Protein AF-A0A2M7A5W2-F1 (afdb_monomer_lite)

Sequence (163 aa):
MSSNVPRWWLGYVPVGVLLLVSRGDPNIEHAPLAKAAALVVLYLGGLAYYLFCVYRMHSVLNVADAAYPVTPAQAVGYHFIPFFCAYWVFKWPNTIADFVNRRLEGKRMRKGWAGFFLLVVGGIFTHSPGGYWMGLVVWFTVGVYLARKVSIALATIPSPDTG

Radius of gyration: 17.97 Å; chains: 1; bounding box: 49×33×61 Å

Secondary structure (DSSP, 8-state):
--SSS--GGGGHHHHHHHHHHHHS-GGG-S-HHHHHHHHHHHHHHHHHHHHHHHHHHHHHHHHH-TT----HHHHHHGGGSTTHHHHHHHHHHHHHHHHHHHHTTS--S-TTHHHHIIIIIIHHHHHSTT-HHHHHHHHHHHHHHHHHHHHHHHH-PPP----

Foldseek 3Di:
DLPQQDDLVVLVVLLVVLLCLLPPDCVPVPDPPVSVVSNVVSLVVSVVVLLVNQLSRQVVVCVLDVPQDAHSCNSRVQCPDPPSVLVSLQPSVQSLQVLLCVLVVHNPDDGPPLSCLLCVQLVVQCPDVSSSSRSSVSSSVSSVVSSVSVSVSSVDDPDPPPD

pLDDT: mean 85.98, std 12.2, range [41.5, 96.88]

Structure (mmCIF, N/CA/C/O backbone):
data_AF-A0A2M7A5W2-F1
#
_entry.id   AF-A0A2M7A5W2-F1
#
loop_
_atom_site.group_PDB
_atom_site.id
_atom_site.type_symbol
_atom_site.label_atom_id
_atom_site.label_alt_id
_atom_site.label_comp_id
_atom_site.label_asym_id
_atom_site.label_entity_id
_atom_site.label_seq_id
_atom_site.pdbx_PDB_ins_code
_atom_site.Cartn_x
_atom_site.Cartn_y
_atom_site.Cartn_z
_atom_site.occupancy
_atom_site.B_iso_or_equiv
_atom_site.auth_seq_id
_atom_site.auth_comp_id
_atom_site.auth_asym_id
_atom_site.auth_atom_id
_atom_site.pdbx_PDB_model_num
ATOM 1 N N . MET A 1 1 ? -10.492 -18.798 10.528 1.00 44.53 1 MET A N 1
ATOM 2 C CA . MET A 1 1 ? -10.945 -17.595 9.782 1.00 44.53 1 MET A CA 1
ATOM 3 C C . MET A 1 1 ? -9.781 -16.776 9.181 1.00 44.53 1 MET A C 1
ATOM 5 O O . MET A 1 1 ? -9.894 -15.568 9.033 1.00 44.53 1 MET A O 1
ATOM 9 N N . SER A 1 2 ? -8.669 -17.399 8.766 1.00 46.44 2 SER A N 1
ATOM 10 C CA . SER A 1 2 ? -7.488 -16.712 8.196 1.00 46.44 2 SER A CA 1
ATOM 11 C C . SER A 1 2 ? -7.521 -16.539 6.665 1.00 46.44 2 SER A C 1
ATOM 13 O O . SER A 1 2 ? -6.577 -16.010 6.087 1.00 46.44 2 SER A O 1
ATOM 15 N N . SER A 1 3 ? -8.585 -16.982 5.987 1.00 56.06 3 SER A N 1
ATOM 16 C CA . SER A 1 3 ? -8.617 -17.144 4.524 1.00 56.06 3 SER A CA 1
ATOM 17 C C . SER A 1 3 ? -8.978 -15.892 3.717 1.00 56.06 3 SER A C 1
ATOM 19 O O . SER A 1 3 ? -8.896 -15.934 2.493 1.00 56.06 3 SER A O 1
ATOM 21 N N . ASN A 1 4 ? -9.394 -14.791 4.351 1.00 77.19 4 ASN A N 1
ATOM 22 C CA . ASN A 1 4 ? -10.044 -13.699 3.612 1.00 77.19 4 ASN A CA 1
ATOM 23 C C . ASN A 1 4 ? -9.114 -12.528 3.253 1.00 77.19 4 ASN A C 1
ATOM 25 O O . ASN A 1 4 ? -9.362 -11.845 2.259 1.00 77.19 4 ASN A O 1
ATOM 29 N N . VAL A 1 5 ? -8.033 -12.304 4.010 1.00 87.56 5 VAL A N 1
ATOM 30 C CA . VAL A 1 5 ? -7.093 -11.195 3.766 1.00 87.56 5 VAL A CA 1
ATOM 31 C C . VAL A 1 5 ? -6.200 -11.517 2.553 1.00 87.56 5 VAL A C 1
ATOM 33 O O . VAL A 1 5 ? -5.727 -12.649 2.429 1.00 87.56 5 VAL A O 1
ATOM 36 N N . PRO A 1 6 ? -5.952 -10.561 1.636 1.00 92.25 6 PRO A N 1
ATOM 37 C CA . PRO A 1 6 ? -5.165 -10.815 0.430 1.00 92.25 6 PRO A CA 1
ATOM 38 C C . PRO A 1 6 ? -3.721 -11.235 0.728 1.00 92.25 6 PRO A C 1
ATOM 40 O O . PRO A 1 6 ? -3.088 -10.778 1.681 1.00 92.25 6 PRO A O 1
ATOM 43 N N . ARG A 1 7 ? -3.175 -12.091 -0.140 1.00 93.81 7 ARG A N 1
ATOM 44 C CA . ARG A 1 7 ? -1.808 -12.621 -0.049 1.00 93.81 7 ARG A CA 1
ATOM 45 C C . ARG A 1 7 ? -0.791 -11.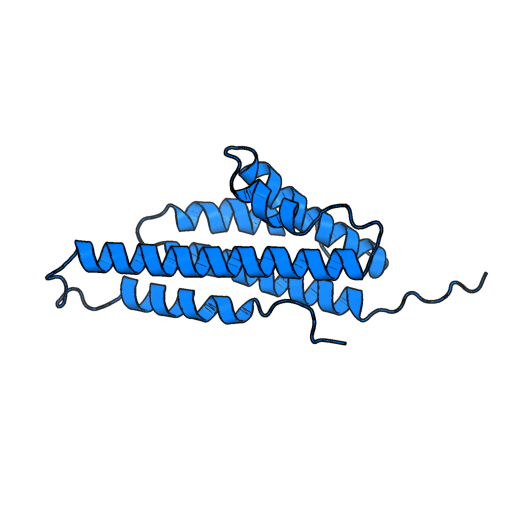627 -0.621 1.00 93.81 7 ARG A C 1
ATOM 47 O O . ARG A 1 7 ? -0.271 -11.823 -1.716 1.00 93.81 7 ARG A O 1
ATOM 54 N N . TRP A 1 8 ? -0.484 -10.570 0.129 1.00 94.19 8 TRP A N 1
ATOM 55 C CA . TRP A 1 8 ? 0.468 -9.526 -0.291 1.00 94.19 8 TRP A CA 1
ATOM 56 C C . TRP A 1 8 ? 1.859 -10.054 -0.646 1.00 94.19 8 TRP A C 1
ATOM 58 O O . TRP A 1 8 ? 2.509 -9.506 -1.529 1.00 94.19 8 TRP A O 1
ATOM 68 N N . TRP A 1 9 ? 2.297 -11.142 -0.007 1.00 92.81 9 TRP A N 1
ATOM 69 C CA . TRP A 1 9 ? 3.611 -11.737 -0.257 1.00 92.81 9 TRP A CA 1
ATOM 70 C C . TRP A 1 9 ? 3.779 -12.257 -1.695 1.00 92.81 9 TRP A C 1
ATOM 72 O O . TRP A 1 9 ? 4.896 -12.281 -2.199 1.00 92.81 9 TRP A O 1
ATOM 82 N N . LEU A 1 10 ? 2.691 -12.611 -2.394 1.00 93.75 10 LEU A N 1
ATOM 83 C CA . LEU A 1 10 ? 2.767 -12.993 -3.812 1.00 93.75 10 LEU A CA 1
ATOM 84 C C . LEU A 1 10 ? 3.247 -11.831 -4.694 1.00 93.75 10 LEU A C 1
ATOM 86 O O . LEU A 1 10 ? 3.802 -12.061 -5.763 1.00 93.75 10 LEU A O 1
ATOM 90 N N . GLY A 1 11 ? 3.110 -10.588 -4.225 1.00 91.56 11 GLY A N 1
ATOM 91 C CA . GLY A 1 11 ? 3.645 -9.409 -4.896 1.00 91.56 11 GLY A CA 1
ATOM 92 C C . GLY A 1 11 ? 5.173 -9.368 -4.954 1.00 91.56 11 GLY A C 1
ATOM 93 O O . GLY A 1 11 ? 5.731 -8.643 -5.772 1.00 91.56 11 GLY A O 1
ATOM 94 N N . TYR A 1 12 ? 5.871 -10.187 -4.161 1.00 93.75 12 TYR A N 1
ATOM 95 C CA . TYR A 1 12 ? 7.323 -10.325 -4.276 1.00 93.75 12 TYR A CA 1
ATOM 96 C C . TYR A 1 12 ? 7.757 -11.111 -5.524 1.00 93.75 12 TYR A C 1
ATOM 98 O O . TYR A 1 12 ? 8.910 -10.998 -5.931 1.00 93.75 12 TYR A O 1
ATOM 106 N N . VAL A 1 13 ? 6.854 -11.854 -6.178 1.00 93.88 13 VAL A N 1
ATOM 107 C CA . VAL A 1 13 ? 7.148 -12.547 -7.444 1.00 93.88 13 VAL A CA 1
ATOM 108 C C . VAL A 1 13 ? 7.470 -11.551 -8.567 1.00 93.88 13 VAL A C 1
ATOM 110 O O . VAL A 1 13 ? 8.588 -11.606 -9.081 1.00 93.88 13 VAL A O 1
ATOM 113 N N . PRO A 1 14 ? 6.585 -10.596 -8.934 1.00 90.81 14 PRO A N 1
ATOM 114 C CA . PRO A 1 14 ? 6.915 -9.607 -9.962 1.00 90.81 14 PRO A CA 1
ATOM 115 C C . PRO A 1 14 ? 8.104 -8.719 -9.568 1.00 90.81 14 PRO A C 1
ATOM 117 O O . PRO A 1 14 ? 8.877 -8.329 -10.436 1.00 90.81 14 PRO A O 1
ATOM 120 N N . VAL A 1 15 ? 8.311 -8.455 -8.271 1.00 92.06 15 VAL A N 1
ATOM 121 C CA . VAL A 1 15 ? 9.517 -7.776 -7.764 1.00 92.06 15 VAL A CA 1
ATOM 122 C C . VAL A 1 15 ? 10.788 -8.554 -8.103 1.00 92.06 15 VAL A C 1
ATOM 124 O O . VAL A 1 15 ? 11.740 -7.967 -8.611 1.00 92.06 15 VAL A O 1
ATOM 127 N N . GLY A 1 16 ? 10.819 -9.858 -7.815 1.00 91.75 16 GLY A N 1
ATOM 128 C CA . GLY A 1 16 ? 11.975 -10.708 -8.090 1.00 91.75 16 GLY A CA 1
ATOM 129 C C . GLY A 1 16 ? 12.288 -10.762 -9.583 1.00 91.75 16 GLY A C 1
ATOM 130 O O . GLY A 1 16 ? 13.436 -10.580 -9.976 1.00 91.75 16 GLY A O 1
ATOM 131 N N . VAL A 1 17 ? 11.259 -10.913 -10.422 1.00 91.12 17 VAL A N 1
ATOM 132 C CA . VAL A 1 17 ? 11.421 -10.900 -11.883 1.00 91.12 17 VAL A CA 1
ATOM 133 C C . VAL A 1 17 ? 11.937 -9.541 -12.369 1.00 91.12 17 VAL A C 1
ATOM 135 O O . VAL A 1 17 ? 12.888 -9.503 -13.143 1.00 91.12 17 VAL A O 1
ATOM 138 N N . LEU A 1 18 ? 11.391 -8.423 -11.875 1.00 89.38 18 LEU A N 1
ATOM 139 C CA . LEU A 1 18 ? 11.893 -7.079 -12.196 1.00 89.38 18 LEU A CA 1
ATOM 140 C C . LEU A 1 18 ? 13.358 -6.901 -11.807 1.00 89.38 18 LEU A C 1
ATOM 142 O O . LEU A 1 18 ? 14.128 -6.356 -12.592 1.00 89.38 18 LEU A O 1
ATOM 146 N N . LEU A 1 19 ? 13.749 -7.361 -10.617 1.00 90.31 19 LEU A N 1
ATOM 147 C CA . LEU A 1 19 ? 15.133 -7.290 -10.162 1.00 90.31 19 LEU A CA 1
ATOM 148 C C . LEU A 1 19 ? 16.056 -8.058 -11.113 1.00 90.31 19 LEU A C 1
ATOM 150 O O . LEU A 1 19 ? 17.064 -7.506 -11.553 1.00 90.31 19 LEU A O 1
ATOM 154 N N . LEU A 1 20 ? 15.691 -9.289 -11.476 1.00 89.50 20 LEU A N 1
ATOM 155 C CA . LEU A 1 20 ? 16.472 -10.116 -12.397 1.00 89.50 20 LEU A CA 1
ATOM 156 C C . LEU A 1 20 ? 16.586 -9.476 -13.785 1.00 89.50 20 LEU A C 1
ATOM 158 O O . LEU A 1 20 ? 17.689 -9.369 -14.310 1.00 89.50 20 LEU A O 1
ATOM 162 N N . VAL A 1 21 ? 15.482 -8.975 -14.349 1.00 86.81 21 VAL A N 1
ATOM 163 C CA . VAL A 1 21 ? 15.484 -8.289 -15.656 1.00 86.81 21 VAL A CA 1
ATOM 164 C C . VAL A 1 21 ? 16.287 -6.985 -15.603 1.00 86.81 21 VAL A C 1
ATOM 166 O O . VAL A 1 21 ? 16.989 -6.650 -16.555 1.00 86.81 21 VAL A O 1
ATOM 169 N N . SER A 1 22 ? 16.237 -6.257 -14.484 1.00 84.44 22 SER A N 1
ATOM 170 C CA . SER A 1 22 ? 17.004 -5.017 -14.306 1.00 84.44 22 SER A CA 1
ATOM 171 C C . SER A 1 22 ? 18.514 -5.253 -14.193 1.00 84.44 22 SER A C 1
ATOM 173 O O . SER A 1 22 ? 19.291 -4.410 -14.634 1.00 84.44 22 SER A O 1
ATOM 175 N N . ARG A 1 23 ? 18.925 -6.400 -13.631 1.00 84.25 23 ARG A N 1
ATOM 176 C CA . ARG A 1 23 ? 20.325 -6.794 -13.385 1.00 84.25 23 ARG A CA 1
ATOM 177 C C . ARG A 1 23 ? 20.909 -7.725 -14.453 1.00 84.25 23 A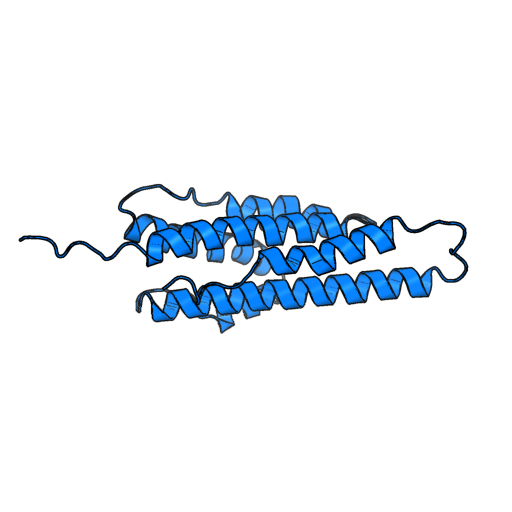RG A C 1
ATOM 179 O O . ARG A 1 23 ? 22.087 -8.054 -14.356 1.00 84.25 23 ARG A O 1
ATOM 186 N N . GLY A 1 24 ? 20.096 -8.186 -15.405 1.00 76.81 24 GLY A N 1
ATOM 187 C CA . GLY A 1 24 ? 20.501 -9.126 -16.450 1.00 76.81 24 GLY A CA 1
ATOM 188 C C . GLY A 1 24 ? 21.686 -8.620 -17.277 1.00 76.81 24 GLY A C 1
ATOM 189 O O . GLY A 1 24 ? 21.842 -7.411 -17.458 1.00 76.81 24 GLY A O 1
ATOM 190 N N . ASP A 1 25 ? 22.502 -9.569 -17.745 1.00 63.28 25 ASP A N 1
ATOM 191 C CA . ASP A 1 25 ? 23.821 -9.358 -18.352 1.00 63.28 25 ASP A CA 1
ATOM 192 C C . ASP A 1 25 ? 23.798 -8.299 -19.480 1.00 63.28 25 ASP A C 1
ATOM 194 O O . ASP A 1 25 ? 23.031 -8.451 -20.440 1.00 63.28 25 ASP A O 1
ATOM 198 N N . PRO A 1 26 ? 24.629 -7.239 -19.397 1.00 57.69 26 PRO A N 1
ATOM 199 C CA . PRO A 1 26 ? 24.744 -6.224 -20.443 1.00 57.69 26 PRO A CA 1
ATOM 200 C C . PRO A 1 26 ? 25.194 -6.796 -21.799 1.00 57.69 26 PRO A C 1
ATOM 202 O O . PRO A 1 26 ? 24.948 -6.189 -22.835 1.00 57.69 26 PRO A O 1
ATOM 205 N N . ASN A 1 27 ? 25.780 -7.996 -21.843 1.00 57.88 27 ASN A N 1
ATOM 206 C CA . ASN A 1 27 ? 26.171 -8.642 -23.100 1.00 57.88 27 ASN A CA 1
ATOM 207 C C . ASN A 1 27 ? 24.976 -9.172 -23.927 1.00 57.88 27 ASN A C 1
ATOM 209 O O . ASN A 1 27 ? 25.159 -9.581 -25.070 1.00 57.88 27 ASN A O 1
ATOM 213 N N . ILE A 1 28 ? 23.748 -9.132 -23.386 1.00 55.09 28 ILE A N 1
ATOM 214 C CA . ILE A 1 28 ? 22.483 -9.434 -24.090 1.00 55.09 28 ILE A CA 1
ATOM 215 C C . ILE A 1 28 ? 21.735 -8.118 -24.443 1.00 55.09 28 ILE A C 1
ATOM 217 O O . ILE A 1 28 ? 20.520 -8.090 -24.631 1.00 55.09 28 ILE A O 1
ATOM 221 N N . GLU A 1 29 ? 22.429 -6.975 -24.534 1.00 55.59 29 GLU A N 1
ATOM 222 C CA . GLU A 1 29 ? 21.833 -5.647 -24.804 1.00 55.59 29 GLU A CA 1
ATOM 223 C C . GLU A 1 29 ? 21.613 -5.309 -26.287 1.00 55.59 29 GLU A C 1
ATOM 225 O O . GLU A 1 29 ? 21.624 -4.147 -26.687 1.00 55.59 29 GLU A O 1
ATOM 230 N N . HIS A 1 30 ? 21.302 -6.290 -27.131 1.00 59.81 30 HIS A N 1
ATOM 231 C CA . HIS A 1 30 ? 20.948 -5.997 -28.527 1.00 59.81 30 HIS A CA 1
ATOM 232 C C . HIS A 1 30 ? 19.530 -5.411 -28.707 1.00 59.81 30 HIS A C 1
ATOM 234 O O . HIS A 1 30 ? 19.144 -5.080 -29.826 1.00 59.81 30 HIS A O 1
ATOM 240 N N . ALA A 1 31 ? 18.749 -5.237 -27.630 1.00 72.44 31 ALA A N 1
ATOM 241 C CA . ALA A 1 31 ? 17.390 -4.688 -27.695 1.00 72.44 31 ALA A CA 1
ATOM 242 C C . ALA A 1 31 ? 17.005 -3.849 -26.451 1.00 72.44 31 ALA A C 1
ATOM 244 O O . ALA A 1 31 ? 16.177 -4.282 -25.639 1.00 72.44 31 ALA A O 1
ATOM 245 N N . PRO A 1 32 ? 17.540 -2.620 -26.293 1.00 80.56 32 PRO A N 1
ATOM 246 C CA . PRO A 1 32 ? 17.218 -1.741 -25.160 1.00 80.56 32 PRO A CA 1
ATOM 247 C C . PRO A 1 32 ? 15.714 -1.444 -25.044 1.00 80.56 32 PRO A C 1
ATOM 249 O O . PRO A 1 32 ? 15.175 -1.368 -23.938 1.00 80.56 32 PRO A O 1
ATOM 252 N N . LEU A 1 33 ? 15.007 -1.363 -26.178 1.00 84.06 33 LEU A N 1
ATOM 253 C CA . LEU A 1 33 ? 13.557 -1.169 -26.208 1.00 84.06 33 LEU A CA 1
ATOM 254 C C . LEU A 1 33 ? 12.792 -2.370 -25.630 1.00 84.06 33 LEU A C 1
ATOM 256 O O . LEU A 1 33 ? 11.836 -2.179 -24.881 1.00 84.06 33 LEU A O 1
ATOM 260 N N . ALA A 1 34 ? 13.220 -3.601 -25.929 1.00 84.50 34 ALA A N 1
ATOM 261 C CA . ALA A 1 34 ? 12.570 -4.809 -25.418 1.00 84.50 34 ALA A CA 1
ATOM 262 C C . ALA A 1 34 ? 12.745 -4.939 -23.898 1.00 84.50 34 ALA A C 1
ATOM 264 O O . ALA A 1 34 ? 11.787 -5.246 -23.190 1.00 84.50 34 ALA A O 1
ATOM 265 N N . LYS A 1 35 ? 13.944 -4.628 -23.383 1.00 84.06 35 LYS A N 1
ATOM 266 C CA . LYS A 1 35 ? 14.223 -4.581 -21.938 1.00 84.06 35 LYS A CA 1
ATOM 267 C C . LYS A 1 35 ? 13.356 -3.528 -21.242 1.00 84.06 35 LYS A C 1
ATOM 269 O O . LYS A 1 35 ? 12.722 -3.832 -20.234 1.00 84.06 35 LYS A O 1
ATOM 274 N N . ALA A 1 36 ? 13.265 -2.320 -21.803 1.00 85.12 36 ALA A N 1
ATOM 275 C CA . ALA A 1 36 ? 12.409 -1.260 -21.270 1.00 85.12 36 ALA A CA 1
ATOM 276 C C . ALA A 1 36 ? 10.924 -1.664 -21.262 1.00 85.12 36 ALA A C 1
ATOM 278 O O . ALA A 1 36 ? 10.256 -1.530 -20.237 1.00 85.12 36 ALA A O 1
ATOM 279 N N . ALA A 1 37 ? 10.421 -2.224 -22.367 1.00 87.25 37 ALA A N 1
ATOM 280 C CA . ALA A 1 37 ? 9.046 -2.707 -22.465 1.00 87.25 37 ALA A CA 1
ATOM 281 C C . ALA A 1 37 ? 8.751 -3.811 -21.436 1.00 87.25 37 ALA A C 1
ATOM 283 O O . ALA A 1 37 ? 7.732 -3.750 -20.748 1.00 87.25 37 ALA A O 1
ATOM 284 N N . ALA A 1 38 ? 9.661 -4.776 -21.267 1.00 87.94 38 ALA A N 1
ATOM 285 C CA . ALA A 1 38 ? 9.523 -5.837 -20.272 1.00 87.94 38 ALA A CA 1
ATOM 286 C C . ALA A 1 38 ? 9.445 -5.277 -18.843 1.00 87.94 38 ALA A C 1
ATOM 288 O O . ALA A 1 38 ? 8.566 -5.670 -18.076 1.00 87.94 38 ALA A O 1
ATOM 289 N N . LE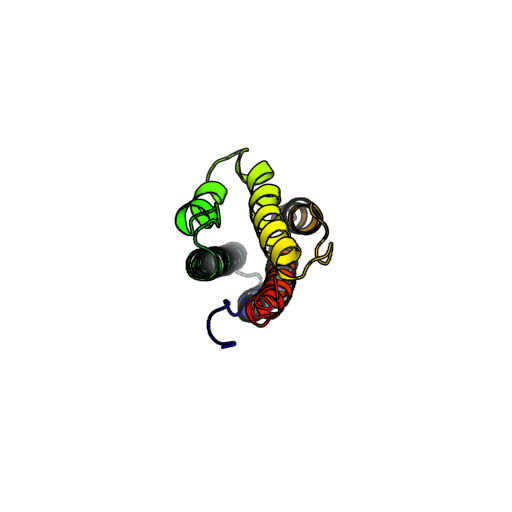U A 1 39 ? 10.313 -4.321 -18.493 1.00 88.00 39 LEU A N 1
ATOM 290 C CA . LEU A 1 39 ? 10.285 -3.662 -17.184 1.00 88.00 39 LEU A CA 1
ATOM 291 C C . LEU A 1 39 ? 8.960 -2.924 -16.943 1.00 88.00 39 LEU A C 1
ATOM 293 O O . LEU A 1 39 ? 8.383 -3.056 -15.864 1.00 88.00 39 LEU A O 1
ATOM 297 N N . VAL A 1 40 ? 8.442 -2.200 -17.940 1.00 88.88 40 VAL A N 1
ATOM 298 C CA . VAL A 1 40 ? 7.149 -1.502 -17.836 1.00 88.88 40 VAL A CA 1
ATOM 299 C C . VAL A 1 40 ? 6.001 -2.492 -17.650 1.00 88.88 40 VAL A C 1
ATOM 301 O O . VAL A 1 40 ? 5.195 -2.321 -16.739 1.00 88.88 40 VAL A O 1
ATOM 304 N N . VAL A 1 41 ? 5.935 -3.553 -18.457 1.00 91.25 41 VAL A N 1
ATOM 305 C CA . VAL A 1 41 ? 4.877 -4.574 -18.360 1.00 91.25 41 VAL A CA 1
ATOM 306 C C . VAL A 1 41 ? 4.889 -5.252 -16.990 1.00 91.25 41 VAL A C 1
ATOM 308 O O . VAL A 1 41 ? 3.843 -5.385 -16.354 1.00 91.25 41 VAL A O 1
ATOM 311 N N . LEU A 1 42 ? 6.068 -5.635 -16.495 1.00 91.81 42 LEU A N 1
ATOM 312 C CA . LEU A 1 42 ? 6.210 -6.251 -15.177 1.00 91.81 42 LEU A CA 1
ATOM 313 C C . LEU A 1 42 ? 5.827 -5.289 -14.046 1.00 91.81 42 LEU A C 1
ATOM 315 O O . LEU A 1 42 ? 5.160 -5.696 -13.093 1.00 91.81 42 LEU A O 1
ATOM 319 N N . TYR A 1 43 ? 6.208 -4.013 -14.156 1.00 91.06 43 TYR A N 1
ATOM 320 C CA . TYR A 1 43 ? 5.811 -2.983 -13.199 1.00 91.06 43 TYR A CA 1
ATOM 321 C C . TYR A 1 43 ? 4.292 -2.788 -13.175 1.00 91.06 43 TYR A C 1
ATOM 323 O O . TYR A 1 43 ? 3.698 -2.801 -12.098 1.00 91.06 43 TYR A O 1
ATOM 331 N N . LEU A 1 44 ? 3.649 -2.681 -14.342 1.00 92.56 44 LEU A N 1
ATOM 332 C CA . LEU A 1 44 ? 2.194 -2.559 -14.450 1.00 92.56 44 LEU A CA 1
ATOM 333 C C . LEU A 1 44 ? 1.475 -3.793 -13.895 1.00 92.56 44 LEU A C 1
ATOM 335 O O . LEU A 1 44 ? 0.468 -3.647 -13.205 1.00 92.56 44 LEU A O 1
ATOM 339 N N . GLY A 1 45 ? 2.013 -4.996 -14.117 1.00 95.44 45 GLY A N 1
ATOM 340 C CA . GLY A 1 45 ? 1.507 -6.224 -13.499 1.00 95.44 45 GLY A CA 1
ATOM 341 C C . GLY A 1 45 ? 1.608 -6.194 -11.969 1.00 95.44 45 GLY A C 1
ATOM 342 O O . GLY A 1 45 ? 0.644 -6.518 -11.272 1.00 95.44 45 GLY A O 1
ATOM 343 N N . GLY A 1 46 ? 2.743 -5.736 -11.433 1.00 94.12 46 GLY A N 1
ATOM 344 C CA . GLY A 1 46 ? 2.933 -5.521 -9.998 1.00 94.12 46 GLY A CA 1
ATOM 345 C C . GLY A 1 46 ? 1.971 -4.479 -9.419 1.00 94.12 46 GLY A C 1
ATOM 346 O O . GLY A 1 46 ? 1.360 -4.720 -8.379 1.00 94.12 46 GLY A O 1
ATOM 347 N N . LEU A 1 47 ? 1.776 -3.355 -10.113 1.00 93.00 47 LEU A N 1
ATOM 348 C CA . LEU A 1 47 ? 0.830 -2.304 -9.735 1.00 93.00 47 LEU A CA 1
ATOM 349 C C . LEU A 1 47 ? -0.620 -2.811 -9.753 1.00 93.00 47 LEU A C 1
ATOM 351 O O . LEU A 1 47 ? -1.365 -2.578 -8.803 1.00 93.00 47 LEU A O 1
ATOM 355 N N . ALA A 1 48 ? -1.019 -3.547 -10.791 1.00 95.94 48 ALA A N 1
ATOM 356 C CA . ALA A 1 48 ? -2.349 -4.143 -10.879 1.00 95.94 48 ALA A CA 1
ATOM 357 C C . ALA A 1 48 ? -2.600 -5.117 -9.717 1.00 95.94 48 ALA A C 1
ATOM 359 O O . ALA A 1 48 ? -3.647 -5.054 -9.068 1.00 95.94 48 ALA A O 1
ATOM 360 N N . TYR A 1 49 ? -1.616 -5.964 -9.393 1.00 96.88 49 TYR A N 1
ATOM 361 C CA . TYR A 1 49 ? -1.716 -6.870 -8.249 1.00 96.88 49 TYR A CA 1
ATOM 362 C C . TYR A 1 49 ? -1.766 -6.120 -6.909 1.00 96.88 49 TYR A C 1
ATOM 364 O O . TYR A 1 49 ? -2.557 -6.470 -6.032 1.00 96.88 49 TYR A O 1
ATOM 372 N N . TYR A 1 50 ? -0.984 -5.048 -6.756 1.00 95.62 50 TYR A N 1
ATOM 373 C CA . TYR A 1 50 ? -1.046 -4.165 -5.592 1.00 95.62 50 TYR A CA 1
ATOM 374 C C . TYR A 1 50 ? -2.454 -3.582 -5.397 1.00 95.62 50 TYR A C 1
ATOM 376 O O . TYR A 1 50 ? -3.026 -3.707 -4.312 1.00 95.62 50 TYR A O 1
ATOM 384 N N . LEU A 1 51 ? -3.053 -3.012 -6.448 1.00 95.81 51 LEU A N 1
ATOM 385 C CA . LEU A 1 51 ? -4.405 -2.447 -6.393 1.00 95.81 51 LEU A CA 1
ATOM 386 C C . LEU A 1 51 ? -5.463 -3.519 -6.104 1.00 95.81 51 LEU A C 1
ATOM 388 O O . LEU A 1 51 ? -6.380 -3.283 -5.318 1.00 95.81 51 LEU A O 1
ATOM 392 N N . PHE A 1 52 ? -5.307 -4.723 -6.659 1.00 96.88 52 PHE A N 1
ATOM 393 C CA . PHE A 1 52 ? -6.145 -5.869 -6.310 1.00 96.88 52 PHE A CA 1
ATOM 394 C C . PHE A 1 52 ? -6.052 -6.216 -4.814 1.00 96.88 52 PHE A C 1
ATOM 396 O O . PHE A 1 52 ? -7.076 -6.435 -4.159 1.00 96.88 52 PHE A O 1
ATOM 403 N N . CYS A 1 53 ? -4.848 -6.226 -4.233 1.00 96.81 53 CYS A N 1
ATOM 404 C CA . CYS A 1 53 ? -4.674 -6.433 -2.797 1.00 96.81 53 CYS A CA 1
ATOM 405 C C . CYS A 1 53 ? -5.319 -5.311 -1.966 1.00 96.81 53 CYS A C 1
ATOM 407 O O . CYS A 1 53 ? -5.986 -5.606 -0.974 1.00 96.81 53 CYS A O 1
ATOM 409 N N . VAL A 1 54 ? -5.195 -4.043 -2.372 1.00 96.25 54 VAL A N 1
ATOM 410 C CA . VAL A 1 54 ? -5.896 -2.922 -1.719 1.00 96.25 54 VAL A CA 1
ATOM 411 C C . VAL A 1 54 ? -7.413 -3.14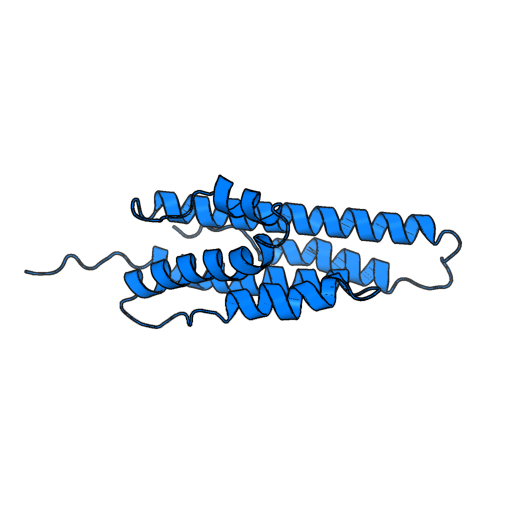5 -1.756 1.00 96.25 54 VAL A C 1
ATOM 413 O O . VAL A 1 54 ? -8.062 -3.133 -0.709 1.00 96.25 54 VAL A O 1
ATOM 416 N N . TYR A 1 55 ? -7.979 -3.447 -2.928 1.00 96.56 55 TYR A N 1
ATOM 417 C CA . TYR A 1 55 ? -9.409 -3.726 -3.089 1.00 96.56 55 TYR A CA 1
ATOM 418 C C . TYR A 1 55 ? -9.890 -4.837 -2.151 1.00 96.56 55 TYR A C 1
ATOM 420 O O . TYR A 1 55 ? -10.862 -4.677 -1.406 1.00 96.56 55 TYR A O 1
ATOM 428 N N . ARG A 1 56 ? -9.191 -5.979 -2.153 1.00 95.62 56 ARG A N 1
ATOM 429 C CA . ARG A 1 56 ? -9.549 -7.137 -1.326 1.00 95.62 56 ARG A CA 1
ATOM 430 C C . ARG A 1 56 ? -9.447 -6.825 0.161 1.00 95.62 56 ARG A C 1
ATOM 432 O O . ARG A 1 56 ? -10.329 -7.235 0.908 1.00 95.62 56 ARG A O 1
ATOM 439 N N . MET A 1 57 ? -8.431 -6.076 0.590 1.00 95.25 57 MET A N 1
ATOM 440 C CA . MET A 1 57 ? -8.286 -5.660 1.987 1.00 95.25 57 MET A CA 1
ATOM 441 C C . MET A 1 57 ? -9.505 -4.862 2.448 1.00 95.25 57 MET A C 1
ATOM 443 O O . MET A 1 57 ? -10.135 -5.207 3.444 1.00 95.25 57 MET A O 1
ATOM 447 N N . HIS A 1 58 ? -9.872 -3.831 1.690 1.00 95.38 58 HIS A N 1
ATOM 448 C CA . HIS A 1 58 ? -11.020 -2.995 2.019 1.00 95.38 58 HIS A CA 1
ATOM 449 C C . HIS A 1 58 ? -12.340 -3.769 1.931 1.00 95.38 58 HIS A C 1
ATOM 451 O O . HIS A 1 58 ? -13.236 -3.520 2.731 1.00 95.38 58 HIS A O 1
ATOM 457 N N . SER A 1 59 ? -12.453 -4.753 1.034 1.00 94.62 59 SER A N 1
ATOM 458 C CA . SER A 1 59 ? -13.636 -5.625 0.953 1.00 94.62 59 SER A CA 1
ATOM 459 C C . SER A 1 59 ? -13.838 -6.420 2.242 1.00 94.62 59 SER A C 1
ATOM 461 O O . SER A 1 59 ? -14.940 -6.456 2.777 1.00 94.62 59 SER A O 1
ATOM 463 N N . VAL A 1 60 ? -12.764 -7.003 2.783 1.00 93.19 60 VAL A N 1
ATOM 464 C CA . VAL A 1 60 ? -12.819 -7.733 4.058 1.00 93.19 60 VAL A CA 1
ATOM 465 C C . VAL A 1 60 ? -13.206 -6.810 5.209 1.00 93.19 60 VAL A C 1
ATOM 467 O O . VAL A 1 60 ? -14.016 -7.194 6.045 1.00 93.19 60 VAL A O 1
ATOM 470 N N . LEU A 1 61 ? -12.653 -5.597 5.247 1.00 92.69 61 LEU A N 1
ATOM 471 C CA . LEU A 1 61 ? -12.950 -4.632 6.305 1.00 92.69 61 LEU A CA 1
ATOM 472 C C . LEU A 1 61 ? -14.408 -4.157 6.273 1.00 92.69 61 LEU A C 1
ATOM 474 O O . LEU A 1 61 ? -15.021 -4.085 7.329 1.00 92.69 61 LEU A O 1
ATOM 478 N N . ASN A 1 62 ? -14.977 -3.922 5.085 1.00 92.56 62 ASN A N 1
ATOM 479 C CA . ASN A 1 62 ? -16.398 -3.572 4.939 1.00 92.56 62 ASN A CA 1
ATOM 480 C C . ASN A 1 62 ? -17.327 -4.692 5.428 1.00 92.56 62 ASN A C 1
ATOM 482 O O . ASN A 1 62 ? -18.360 -4.417 6.022 1.00 92.56 62 ASN A O 1
ATOM 486 N N . VAL A 1 63 ? -16.962 -5.958 5.195 1.00 91.06 63 VAL A N 1
ATOM 487 C CA . VAL A 1 63 ? -17.737 -7.102 5.706 1.00 91.06 63 VAL A CA 1
ATOM 488 C C . VAL A 1 63 ? -17.583 -7.249 7.224 1.00 91.06 63 VAL A C 1
ATOM 490 O O . VAL A 1 63 ? -18.512 -7.675 7.901 1.00 91.06 63 VAL A O 1
ATOM 493 N N . ALA A 1 64 ? -16.411 -6.915 7.769 1.00 89.00 64 ALA A N 1
ATOM 494 C CA . ALA A 1 64 ? -16.098 -7.094 9.186 1.00 89.00 64 ALA A CA 1
ATOM 495 C C . ALA A 1 64 ? -16.601 -5.967 10.107 1.00 89.00 64 ALA A C 1
ATOM 497 O O . ALA A 1 64 ? -16.669 -6.178 11.321 1.00 89.00 64 ALA A O 1
ATOM 498 N N . ASP A 1 65 ? -16.878 -4.783 9.560 1.00 86.88 65 ASP A N 1
ATOM 499 C CA . ASP A 1 65 ? -17.371 -3.604 10.277 1.00 86.88 65 ASP A CA 1
ATOM 500 C C . ASP A 1 65 ? -18.229 -2.756 9.330 1.00 86.88 65 ASP A C 1
ATOM 502 O O . ASP A 1 65 ? -17.716 -2.109 8.416 1.00 86.88 65 ASP A O 1
ATOM 506 N N . ALA A 1 66 ? -19.543 -2.749 9.569 1.00 82.75 66 ALA A N 1
ATOM 507 C CA . ALA A 1 66 ? -20.503 -1.985 8.775 1.00 82.75 66 ALA A CA 1
ATOM 508 C C . ALA A 1 66 ? -20.273 -0.462 8.855 1.00 82.75 66 ALA A C 1
ATOM 510 O O . ALA A 1 66 ? -20.702 0.266 7.963 1.00 82.75 66 ALA A O 1
ATOM 511 N N . ALA A 1 67 ? -19.578 0.028 9.889 1.00 88.06 67 ALA A N 1
ATOM 512 C CA . ALA A 1 67 ? -19.209 1.435 10.031 1.00 88.06 67 ALA A CA 1
ATOM 513 C C . ALA A 1 67 ? -17.874 1.779 9.337 1.00 88.06 67 ALA A C 1
ATOM 515 O O . ALA A 1 67 ? -17.377 2.903 9.461 1.00 88.06 67 ALA A O 1
ATOM 516 N N . TYR A 1 68 ? -17.255 0.835 8.618 1.00 91.12 68 TYR A N 1
ATOM 517 C CA . TYR A 1 68 ? -16.004 1.079 7.911 1.00 91.12 68 TYR A CA 1
ATOM 518 C C . TYR A 1 68 ? -16.208 2.072 6.742 1.00 91.12 68 TYR A C 1
ATOM 520 O O . TYR A 1 68 ? -16.954 1.786 5.809 1.00 91.12 68 TYR A O 1
ATOM 528 N N . PRO A 1 69 ? -15.529 3.237 6.730 1.00 94.31 69 PRO A N 1
ATOM 529 C CA . PRO A 1 69 ? -15.951 4.377 5.906 1.00 94.31 69 PRO A CA 1
ATOM 530 C C . PRO A 1 69 ? -15.395 4.385 4.473 1.00 94.31 69 PRO A C 1
ATOM 532 O O . PRO A 1 69 ? -15.614 5.347 3.739 1.00 94.31 69 PRO A O 1
ATOM 535 N N . VAL A 1 70 ? -14.607 3.380 4.077 1.00 95.19 70 VAL A N 1
ATOM 536 C CA . VAL A 1 70 ? -13.947 3.349 2.761 1.00 95.19 70 VAL A CA 1
ATOM 537 C C . VAL A 1 70 ? -14.394 2.121 1.992 1.00 95.19 70 VAL A C 1
ATOM 539 O O . VAL A 1 70 ? -14.036 0.998 2.347 1.00 95.19 70 VAL A O 1
ATOM 542 N N . THR A 1 71 ? -15.112 2.331 0.893 1.00 95.31 71 THR A N 1
ATOM 543 C CA . THR A 1 71 ? -15.515 1.232 0.010 1.00 95.31 71 THR A CA 1
ATOM 544 C C . THR A 1 71 ? -14.316 0.676 -0.775 1.00 95.31 71 THR A C 1
ATOM 546 O O . THR A 1 71 ? -13.348 1.400 -1.033 1.00 95.31 71 THR A O 1
ATOM 549 N N . PRO A 1 72 ? -14.360 -0.592 -1.223 1.00 95.12 72 PRO A N 1
ATOM 550 C CA . PRO A 1 72 ? -13.280 -1.187 -2.018 1.00 95.12 72 PRO A CA 1
ATOM 551 C C . PRO A 1 72 ? -13.012 -0.445 -3.333 1.00 95.12 72 PRO A C 1
ATOM 553 O O . PRO A 1 72 ? -11.863 -0.297 -3.747 1.00 95.12 72 PRO A O 1
ATOM 556 N N . ALA A 1 73 ? -14.068 0.065 -3.971 1.00 95.44 73 ALA A N 1
ATOM 557 C CA . ALA A 1 73 ? -13.955 0.848 -5.195 1.00 95.44 73 ALA A CA 1
ATOM 558 C C . ALA A 1 73 ? -13.259 2.195 -4.944 1.00 95.44 73 ALA A C 1
ATOM 560 O O . ALA A 1 73 ? -12.355 2.551 -5.695 1.00 95.44 73 ALA A O 1
ATOM 561 N N . GLN A 1 74 ? -13.601 2.905 -3.859 1.00 95.25 74 GLN A N 1
ATOM 562 C CA . GLN A 1 74 ? -12.899 4.134 -3.460 1.00 95.25 74 GLN A CA 1
ATOM 563 C C . GLN A 1 74 ? -11.429 3.863 -3.120 1.00 95.25 74 GLN A C 1
ATOM 565 O O . GLN A 1 74 ? -10.560 4.639 -3.514 1.00 95.25 74 GLN A O 1
ATOM 570 N N . ALA A 1 75 ? -11.149 2.741 -2.441 1.00 94.31 75 ALA A N 1
ATOM 571 C CA . ALA A 1 75 ? -9.795 2.303 -2.099 1.00 94.31 75 ALA A CA 1
ATOM 572 C C . ALA A 1 75 ? -8.868 2.288 -3.315 1.00 94.31 75 ALA A C 1
ATOM 574 O O . ALA A 1 75 ? -7.758 2.810 -3.236 1.00 94.31 75 ALA A O 1
ATOM 575 N N . VAL A 1 76 ? -9.341 1.766 -4.446 1.00 95.69 76 VAL A N 1
ATOM 576 C CA . VAL A 1 76 ? -8.574 1.702 -5.694 1.00 95.69 76 VAL A CA 1
ATOM 577 C C . VAL A 1 76 ? -8.703 2.982 -6.517 1.00 95.69 76 VAL A C 1
ATOM 579 O O . VAL A 1 76 ? -7.687 3.571 -6.873 1.00 95.69 76 VAL A O 1
ATOM 582 N N . GLY A 1 77 ? -9.927 3.442 -6.786 1.00 93.75 77 GLY A N 1
ATOM 583 C CA . GLY A 1 77 ? -10.212 4.519 -7.738 1.00 93.75 77 GLY A CA 1
ATOM 584 C C . GLY A 1 77 ? -9.489 5.829 -7.429 1.00 93.75 77 GLY A C 1
ATOM 585 O O . GLY A 1 77 ? -8.990 6.499 -8.329 1.00 93.75 77 GLY A O 1
ATOM 586 N N . TYR A 1 78 ? -9.344 6.166 -6.151 1.00 94.69 78 TYR A N 1
ATOM 587 C CA . TYR A 1 78 ? -8.685 7.401 -5.736 1.00 94.69 78 TYR A CA 1
ATOM 588 C C . TYR A 1 78 ? -7.159 7.415 -5.931 1.00 94.69 78 TYR A C 1
ATOM 590 O O . TYR A 1 78 ? -6.562 8.487 -5.853 1.00 94.69 78 TYR A O 1
ATOM 598 N N . HIS A 1 79 ? -6.526 6.280 -6.259 1.00 90.75 79 HIS A N 1
ATOM 599 C CA . HIS A 1 79 ? -5.121 6.260 -6.689 1.00 90.75 79 HIS A CA 1
ATOM 600 C C . HIS A 1 79 ? -4.922 6.880 -8.080 1.00 90.75 79 HIS A C 1
ATOM 602 O O . HIS A 1 79 ? -3.821 7.327 -8.394 1.00 90.75 79 HIS A O 1
ATOM 608 N N . PHE A 1 80 ? -5.978 6.936 -8.899 1.00 91.69 80 PHE A N 1
ATOM 609 C CA . PHE A 1 80 ? -5.925 7.463 -10.264 1.00 91.69 80 PHE A CA 1
ATOM 610 C C . PHE A 1 80 ? -6.222 8.961 -10.354 1.00 91.69 80 PHE A C 1
ATOM 612 O O . PHE A 1 80 ? -6.111 9.533 -11.432 1.00 91.69 80 PHE A O 1
ATOM 619 N N . ILE A 1 81 ? -6.594 9.606 -9.244 1.00 91.25 81 ILE A N 1
ATOM 620 C CA . ILE A 1 81 ? -6.849 11.046 -9.216 1.00 91.25 81 ILE A CA 1
ATOM 621 C C . ILE A 1 81 ? -5.514 11.768 -8.968 1.00 91.25 81 ILE A C 1
ATOM 623 O O . ILE A 1 81 ? -4.940 11.621 -7.879 1.00 91.25 81 ILE A O 1
ATOM 627 N N . PRO A 1 82 ? -5.008 12.560 -9.934 1.00 80.88 82 PRO A N 1
ATOM 628 C CA . PRO A 1 82 ? -3.771 13.318 -9.763 1.00 80.88 82 PRO A CA 1
ATOM 629 C C . PRO A 1 82 ? -3.849 14.245 -8.545 1.00 80.88 82 PRO A C 1
ATOM 631 O O . PRO A 1 82 ? -4.916 14.775 -8.240 1.00 80.88 82 PRO A O 1
ATOM 634 N N . PHE A 1 83 ? -2.725 14.440 -7.848 1.00 85.56 83 PHE A N 1
ATOM 635 C CA . PHE A 1 83 ? -2.584 15.198 -6.587 1.00 85.56 83 PHE A CA 1
ATOM 636 C C . PHE A 1 83 ? -3.362 14.631 -5.387 1.00 85.56 83 PHE A C 1
ATOM 638 O O . PHE A 1 83 ? -2.798 14.498 -4.301 1.00 85.56 83 PHE A O 1
ATOM 645 N N . PHE A 1 84 ? -4.615 14.209 -5.571 1.00 88.44 84 PHE A N 1
ATOM 646 C CA . PHE A 1 84 ? -5.398 13.539 -4.537 1.00 88.44 84 PHE A CA 1
ATOM 647 C C . PHE A 1 84 ? -4.774 12.207 -4.127 1.00 88.44 84 PHE A C 1
ATOM 649 O O . PHE A 1 84 ? -4.813 11.865 -2.948 1.00 88.44 84 PHE A O 1
ATOM 656 N N . CYS A 1 85 ? -4.129 11.494 -5.056 1.00 85.38 85 CYS A N 1
ATOM 657 C CA . CYS A 1 85 ? -3.397 10.266 -4.764 1.00 85.38 85 CYS A CA 1
ATOM 658 C C . CYS A 1 85 ? -2.380 10.455 -3.619 1.00 85.38 85 CYS A C 1
ATOM 660 O O . CYS A 1 85 ? -2.308 9.611 -2.729 1.00 85.38 85 CYS A O 1
ATOM 662 N N . ALA A 1 86 ? -1.684 11.600 -3.550 1.00 86.44 86 ALA A N 1
ATOM 663 C CA . ALA A 1 86 ? -0.721 11.888 -2.482 1.00 86.44 86 ALA A CA 1
ATOM 664 C C . ALA A 1 86 ? -1.383 12.020 -1.100 1.00 86.44 86 ALA A C 1
ATOM 666 O O . ALA A 1 86 ? -0.847 11.537 -0.108 1.00 86.44 86 ALA A O 1
ATOM 667 N N . TYR A 1 87 ? -2.571 12.620 -1.021 1.00 91.94 87 TYR A N 1
ATOM 668 C CA . TYR A 1 87 ? -3.382 12.604 0.200 1.00 91.94 87 TYR A CA 1
ATOM 669 C C . TYR A 1 87 ? -3.929 11.197 0.489 1.00 91.94 87 TYR A C 1
ATOM 671 O O . TYR A 1 87 ? -3.928 10.726 1.632 1.00 91.94 87 TYR A O 1
ATOM 679 N N . TRP A 1 88 ? -4.380 10.506 -0.557 1.00 93.69 88 TRP A N 1
ATOM 680 C CA . TRP A 1 88 ? -5.053 9.220 -0.463 1.00 93.69 88 TRP A CA 1
ATOM 681 C C . TRP A 1 88 ? -4.160 8.136 0.132 1.00 93.69 88 TRP A C 1
ATOM 683 O O . TRP A 1 88 ? -4.603 7.416 1.029 1.00 93.69 88 TRP A O 1
ATOM 693 N N . VAL A 1 89 ? -2.889 8.077 -0.277 1.00 90.50 89 VAL A N 1
ATOM 694 C CA . VAL A 1 89 ? -1.911 7.113 0.251 1.00 90.50 89 VAL A CA 1
ATOM 695 C C . VAL A 1 89 ? -1.654 7.261 1.753 1.00 90.50 89 VAL A C 1
ATOM 697 O O . VAL A 1 89 ? -1.217 6.301 2.380 1.00 90.50 89 VAL A O 1
ATOM 700 N N . PHE A 1 90 ? -1.972 8.406 2.372 1.00 92.69 90 PHE A N 1
ATOM 701 C CA . PHE A 1 90 ? -2.008 8.533 3.835 1.00 92.69 90 PHE A CA 1
ATOM 702 C C . PHE A 1 90 ? -3.371 8.206 4.430 1.00 92.69 90 PHE A C 1
ATOM 704 O O . PHE A 1 90 ? -3.444 7.614 5.510 1.00 92.69 90 PHE A O 1
ATOM 711 N N . LYS A 1 91 ? -4.454 8.607 3.763 1.00 94.25 91 LYS A N 1
ATOM 712 C CA . LYS A 1 91 ? -5.810 8.447 4.284 1.00 94.25 91 LYS A CA 1
ATOM 713 C C . LYS A 1 91 ? -6.193 6.985 4.458 1.00 94.25 91 LYS A C 1
ATOM 715 O O . LYS A 1 91 ? -6.567 6.599 5.564 1.00 94.25 91 LYS A O 1
ATOM 720 N N . TRP A 1 92 ? -6.090 6.171 3.408 1.00 94.56 92 TRP A N 1
ATOM 721 C CA . TRP A 1 92 ? -6.617 4.807 3.470 1.00 94.56 92 TRP A CA 1
ATOM 722 C C . TRP A 1 92 ? -5.879 3.919 4.496 1.00 94.56 92 TRP A C 1
ATOM 724 O O . TRP A 1 92 ? -6.567 3.232 5.258 1.00 94.56 92 TRP A O 1
ATOM 734 N N . PRO A 1 93 ? -4.536 3.975 4.668 1.00 93.81 93 PRO A N 1
ATOM 735 C CA . PRO A 1 93 ? -3.875 3.197 5.715 1.00 93.81 93 PRO A CA 1
ATOM 736 C C . PRO A 1 93 ? -4.192 3.714 7.118 1.00 93.81 93 PRO A C 1
ATOM 738 O O . PRO A 1 93 ? -4.235 2.927 8.062 1.00 93.81 93 PRO A O 1
ATOM 741 N N . ASN A 1 94 ? -4.436 5.021 7.278 1.00 94.38 94 ASN A N 1
ATOM 742 C CA . ASN A 1 94 ? -4.868 5.588 8.555 1.00 94.38 94 ASN A CA 1
ATOM 743 C C . ASN A 1 94 ? -6.264 5.097 8.942 1.00 94.38 94 ASN A C 1
ATOM 745 O O . ASN A 1 94 ? -6.482 4.776 10.106 1.00 94.38 94 ASN A O 1
ATOM 749 N N . THR A 1 95 ? -7.176 4.951 7.979 1.00 95.19 95 THR A N 1
ATOM 750 C CA . THR A 1 95 ? -8.489 4.337 8.218 1.00 95.19 95 THR A CA 1
ATOM 751 C C . THR A 1 95 ? -8.356 2.883 8.679 1.00 95.19 95 THR A C 1
ATOM 753 O O . THR A 1 95 ? -9.070 2.454 9.584 1.00 95.19 95 THR A O 1
ATOM 756 N N . ILE A 1 96 ? -7.411 2.122 8.114 1.00 94.25 96 ILE A N 1
ATOM 757 C CA . ILE A 1 96 ? -7.089 0.773 8.608 1.00 94.25 96 ILE A CA 1
ATOM 758 C C . ILE A 1 96 ? -6.505 0.832 10.023 1.00 94.25 96 ILE A C 1
ATOM 760 O O . ILE A 1 96 ? -6.885 0.027 10.869 1.00 94.25 96 ILE A O 1
ATOM 764 N N . ALA A 1 97 ? -5.618 1.791 10.306 1.00 93.69 97 ALA A N 1
ATOM 765 C CA . ALA A 1 97 ? -5.072 2.003 11.646 1.00 93.69 97 ALA A CA 1
ATOM 766 C C . ALA A 1 97 ? -6.186 2.226 12.671 1.00 93.69 97 ALA A C 1
ATOM 768 O O . ALA A 1 97 ? -6.147 1.650 13.752 1.00 93.69 97 ALA A O 1
ATOM 769 N N . ASP A 1 98 ? -7.177 3.043 12.313 1.00 92.94 98 ASP A N 1
ATOM 770 C CA . ASP A 1 98 ? -8.332 3.330 13.154 1.00 92.94 98 ASP A CA 1
ATOM 771 C C . ASP A 1 98 ? -9.173 2.088 13.406 1.00 92.94 98 ASP A C 1
ATOM 773 O O . ASP A 1 98 ? -9.478 1.797 14.557 1.00 92.94 98 ASP A O 1
ATOM 777 N N . PHE A 1 99 ? -9.465 1.305 12.368 1.00 91.75 99 PHE A N 1
ATOM 778 C CA . PHE A 1 99 ? -10.136 0.016 12.530 1.00 91.75 99 PHE A CA 1
ATOM 779 C C . PHE A 1 99 ? -9.369 -0.915 13.487 1.00 91.75 99 PHE A C 1
ATOM 781 O O . PHE A 1 99 ? -9.939 -1.439 14.443 1.00 91.75 99 PHE A O 1
ATOM 788 N N . VAL A 1 100 ? -8.062 -1.088 13.268 1.00 92.00 100 VAL A N 1
ATOM 789 C CA . VAL A 1 100 ? -7.213 -1.975 14.080 1.00 92.00 100 VAL A CA 1
ATOM 790 C C . VAL A 1 100 ? -7.132 -1.494 15.529 1.00 92.00 100 VAL A C 1
ATOM 792 O O . VAL A 1 100 ? -7.251 -2.301 16.446 1.00 92.00 100 VAL A O 1
ATOM 795 N N . ASN A 1 101 ? -6.928 -0.196 15.749 1.00 91.94 101 ASN A N 1
ATOM 796 C CA . ASN A 1 101 ? -6.781 0.370 17.088 1.00 91.94 101 ASN A CA 1
ATOM 797 C C . ASN A 1 101 ? -8.097 0.346 17.874 1.00 91.94 101 ASN A C 1
ATOM 799 O O . ASN A 1 101 ? -8.054 0.106 19.078 1.00 91.94 101 ASN A O 1
ATOM 803 N N . ARG A 1 102 ? -9.247 0.555 17.210 1.00 90.25 102 ARG A N 1
ATOM 804 C CA . ARG A 1 102 ? -10.569 0.400 17.838 1.00 90.25 102 ARG A CA 1
ATOM 805 C C . ARG A 1 102 ? -10.787 -1.032 18.315 1.00 90.25 102 ARG A C 1
ATOM 807 O O . ARG A 1 102 ? -11.225 -1.238 19.434 1.00 90.25 102 ARG A O 1
ATOM 814 N N . ARG A 1 103 ? -10.453 -2.016 17.479 1.00 87.88 103 ARG A N 1
ATOM 815 C CA . ARG A 1 103 ? -10.750 -3.432 17.744 1.00 87.88 103 ARG A CA 1
ATOM 816 C C . ARG A 1 103 ? -9.783 -4.114 18.715 1.00 87.88 103 ARG A C 1
ATOM 818 O O . ARG A 1 103 ? -10.099 -5.169 19.241 1.00 87.88 103 ARG A O 1
ATOM 825 N N . LEU A 1 104 ? -8.599 -3.539 18.923 1.00 87.06 104 LEU A N 1
ATOM 826 C CA . LEU A 1 104 ? -7.569 -4.063 19.830 1.00 87.06 104 LEU A CA 1
ATOM 827 C C . LEU A 1 104 ? -7.401 -3.220 21.104 1.00 87.06 104 LEU A C 1
ATOM 829 O O . LEU A 1 104 ? -6.383 -3.383 21.779 1.00 87.06 104 LEU A O 1
ATOM 833 N N . GLU A 1 105 ? -8.333 -2.299 21.376 1.00 78.88 105 GLU A N 1
ATOM 834 C CA . GLU A 1 105 ? -8.363 -1.432 22.567 1.00 78.88 105 GLU A CA 1
ATOM 835 C C . GLU A 1 105 ? -6.996 -0.801 22.898 1.00 78.88 105 GLU A C 1
ATOM 837 O O . GLU A 1 105 ? -6.500 -0.829 24.023 1.00 78.88 105 GLU A O 1
ATOM 842 N N . GLY A 1 106 ? -6.323 -0.235 21.888 1.00 74.56 106 GLY A N 1
ATOM 843 C CA . GLY A 1 106 ? -5.012 0.381 22.093 1.00 74.56 106 GLY A CA 1
ATOM 844 C C . GLY A 1 106 ? -4.349 0.933 20.833 1.00 74.56 106 GLY A C 1
ATOM 845 O O . GLY A 1 106 ? -4.720 0.618 19.705 1.00 74.56 106 GLY A O 1
ATOM 846 N N . LYS A 1 107 ? -3.299 1.748 21.014 1.00 76.19 107 LYS A N 1
ATOM 847 C CA . LYS A 1 107 ? -2.504 2.360 19.925 1.00 76.19 107 LYS A CA 1
ATOM 848 C C . LYS A 1 107 ? -1.513 1.359 19.295 1.00 76.19 107 LYS A C 1
ATOM 850 O O . LYS A 1 107 ? -0.310 1.603 19.249 1.00 76.19 107 LYS A O 1
ATOM 855 N N . ARG A 1 108 ? -2.005 0.213 18.809 1.00 82.00 108 ARG A N 1
ATOM 856 C CA . ARG A 1 108 ? -1.201 -0.881 18.211 1.00 82.00 108 ARG A CA 1
ATOM 857 C C . ARG A 1 108 ? -0.633 -0.551 16.829 1.00 82.00 108 ARG A C 1
ATOM 859 O O . ARG A 1 108 ? 0.302 -1.225 16.375 1.00 82.00 108 ARG A O 1
ATOM 866 N N . MET A 1 109 ? -1.215 0.436 16.154 1.00 87.81 109 MET A N 1
ATOM 867 C CA . MET A 1 109 ? -0.806 0.919 14.843 1.00 87.81 109 MET A CA 1
ATOM 868 C C . MET A 1 109 ? -0.720 2.449 14.853 1.00 87.81 109 MET A C 1
ATOM 870 O O . MET A 1 109 ? -1.708 3.147 15.085 1.00 87.81 109 MET A O 1
ATOM 874 N N . ARG A 1 110 ? 0.479 2.986 14.610 1.00 87.25 110 ARG A N 1
ATOM 875 C CA . ARG A 1 110 ? 0.711 4.435 14.567 1.00 87.25 110 ARG A CA 1
ATOM 876 C C . ARG A 1 110 ? 0.298 4.987 13.201 1.00 87.25 110 ARG A C 1
ATOM 878 O O . ARG A 1 110 ? 0.799 4.538 12.171 1.00 87.25 110 ARG A O 1
ATOM 885 N N . LYS A 1 111 ? -0.598 5.978 13.212 1.00 89.12 111 LYS A N 1
ATOM 886 C CA . LYS A 1 111 ? -1.046 6.691 12.008 1.00 89.12 111 LYS A CA 1
ATOM 887 C C . LYS A 1 111 ? 0.129 7.398 11.322 1.00 89.12 111 LYS A C 1
ATOM 889 O O . LYS A 1 111 ? 1.099 7.787 11.970 1.00 89.12 111 LYS A O 1
ATOM 894 N N . GLY A 1 112 ? 0.045 7.556 10.009 1.00 87.06 112 GLY A N 1
ATOM 895 C CA . GLY A 1 112 ? 1.000 8.299 9.190 1.00 87.06 112 GLY A CA 1
ATOM 896 C C . GLY A 1 112 ? 2.178 7.476 8.670 1.00 87.06 112 GLY A C 1
ATOM 897 O O . GLY A 1 112 ? 2.559 7.671 7.523 1.00 87.06 112 GLY A O 1
ATOM 898 N N . TRP A 1 113 ? 2.715 6.512 9.431 1.00 89.19 113 TRP A N 1
ATOM 899 C CA . TRP A 1 113 ? 3.883 5.730 8.981 1.00 89.19 113 TRP A CA 1
ATOM 900 C C . TRP A 1 113 ? 3.633 4.945 7.699 1.00 89.19 113 TRP A C 1
ATOM 902 O O . TRP A 1 113 ? 4.466 4.969 6.802 1.00 89.19 113 TRP A O 1
ATOM 912 N N . ALA A 1 114 ? 2.501 4.243 7.610 1.00 88.88 114 ALA A N 1
ATOM 913 C CA . ALA A 1 114 ? 2.189 3.457 6.421 1.00 88.88 114 ALA A CA 1
ATOM 914 C C . ALA A 1 114 ? 2.111 4.358 5.179 1.00 88.88 114 ALA A C 1
ATOM 916 O O . ALA A 1 114 ? 2.731 4.049 4.168 1.00 88.88 114 ALA A O 1
ATOM 917 N N . GLY A 1 115 ? 1.451 5.515 5.288 1.00 86.06 115 GLY A N 1
ATOM 918 C CA . GLY A 1 115 ? 1.417 6.500 4.206 1.00 86.06 115 GLY A CA 1
ATOM 919 C C . GLY A 1 115 ? 2.784 7.106 3.888 1.00 86.06 115 GLY A C 1
ATOM 920 O O . GLY A 1 115 ? 3.114 7.264 2.720 1.00 86.06 115 GLY A O 1
ATOM 921 N N . PHE A 1 116 ? 3.621 7.358 4.900 1.00 89.31 116 PHE A N 1
ATOM 922 C CA . PHE A 1 116 ? 4.990 7.840 4.704 1.00 89.31 116 PHE A CA 1
ATOM 923 C C . PHE A 1 116 ? 5.817 6.845 3.883 1.00 89.31 116 PHE A C 1
ATOM 925 O O . PHE A 1 116 ? 6.439 7.233 2.898 1.00 89.31 116 PHE A O 1
ATOM 932 N N . PHE A 1 117 ? 5.783 5.555 4.229 1.00 90.12 117 PHE A N 1
ATOM 933 C CA . PHE A 1 117 ? 6.488 4.532 3.455 1.00 90.12 117 PHE A CA 1
ATOM 934 C C . PHE A 1 117 ? 5.908 4.371 2.046 1.00 90.12 117 PHE A C 1
ATOM 936 O O . PHE A 1 117 ? 6.672 4.225 1.098 1.00 90.12 117 PHE A O 1
ATOM 943 N N . LEU A 1 118 ? 4.586 4.441 1.875 1.00 87.06 118 LEU A N 1
ATOM 944 C CA . LEU A 1 118 ? 3.962 4.338 0.553 1.00 87.06 118 LEU A CA 1
ATOM 945 C C . LEU A 1 118 ? 4.326 5.513 -0.361 1.00 87.06 118 LEU A C 1
ATOM 947 O O . LEU A 1 118 ? 4.707 5.282 -1.510 1.00 87.06 118 LEU A O 1
ATOM 951 N N . LEU A 1 119 ? 4.232 6.746 0.146 1.00 84.38 119 LEU A N 1
ATOM 952 C CA . LEU A 1 119 ? 4.464 7.951 -0.645 1.00 84.38 119 LEU A CA 1
ATOM 953 C C . LEU A 1 119 ? 5.946 8.281 -0.781 1.00 84.38 119 LEU A C 1
ATOM 955 O O . LEU A 1 119 ? 6.443 8.414 -1.891 1.00 84.38 119 LEU A O 1
ATOM 959 N N . VAL A 1 120 ? 6.647 8.446 0.340 1.00 80.44 120 VAL A N 1
ATOM 960 C CA . VAL A 1 120 ? 8.019 8.962 0.333 1.00 80.44 120 VAL A CA 1
ATOM 961 C C . VAL A 1 120 ? 8.954 7.871 -0.149 1.00 80.44 120 VAL A C 1
ATOM 963 O O . VAL A 1 120 ? 9.677 8.056 -1.115 1.00 80.44 120 VAL A O 1
ATOM 966 N N . VAL A 1 121 ? 8.901 6.695 0.467 1.00 77.50 121 VAL A N 1
ATOM 967 C CA . VAL A 1 121 ? 9.852 5.631 0.135 1.00 77.50 121 VAL A CA 1
ATOM 968 C C . VAL A 1 121 ? 9.442 4.943 -1.173 1.00 77.50 121 VAL A C 1
ATOM 970 O O . VAL A 1 121 ? 10.232 4.870 -2.107 1.00 77.50 121 VAL A O 1
ATOM 973 N N . GLY A 1 122 ? 8.185 4.516 -1.301 1.00 76.44 122 GLY A N 1
ATOM 974 C CA . GLY A 1 122 ? 7.687 3.871 -2.518 1.00 76.44 122 GLY A CA 1
ATOM 975 C C . GLY A 1 122 ? 7.615 4.806 -3.731 1.00 76.44 122 GLY A C 1
ATOM 976 O O . GLY A 1 122 ? 8.021 4.428 -4.831 1.00 76.44 122 GLY A O 1
ATOM 977 N N . GLY A 1 123 ? 7.146 6.043 -3.543 1.00 79.81 123 GLY A N 1
ATOM 978 C CA . GLY A 1 123 ? 7.044 7.032 -4.618 1.00 79.81 123 GLY A CA 1
ATOM 979 C C . GLY A 1 123 ? 8.405 7.478 -5.150 1.00 79.81 123 GLY A C 1
ATOM 980 O O . GLY A 1 123 ? 8.596 7.480 -6.361 1.00 79.81 123 GLY A O 1
ATOM 981 N N . ILE A 1 124 ? 9.383 7.770 -4.286 1.00 80.38 124 ILE A N 1
ATOM 982 C CA . ILE A 1 124 ? 10.722 8.180 -4.747 1.00 80.38 124 ILE A CA 1
ATOM 983 C C . ILE A 1 124 ? 11.393 7.054 -5.546 1.00 80.38 124 ILE A C 1
ATOM 985 O O . ILE A 1 124 ? 11.907 7.299 -6.635 1.00 80.38 124 ILE A O 1
ATOM 989 N N . PHE A 1 125 ? 11.340 5.810 -5.058 1.00 81.94 125 PHE A N 1
ATOM 990 C CA . PHE A 1 125 ? 11.984 4.688 -5.744 1.00 81.94 125 PHE A CA 1
ATOM 991 C C . PHE A 1 125 ? 11.303 4.291 -7.058 1.00 81.94 125 PHE A C 1
ATOM 993 O O . PHE A 1 125 ? 11.977 3.848 -7.979 1.00 81.94 125 PHE A O 1
ATOM 1000 N N . THR A 1 126 ? 9.986 4.463 -7.193 1.00 78.81 126 THR A N 1
ATOM 1001 C CA . THR A 1 126 ? 9.306 4.176 -8.472 1.00 78.81 126 THR A CA 1
ATOM 1002 C C . THR A 1 126 ? 9.656 5.166 -9.583 1.00 78.81 126 THR A C 1
ATOM 1004 O O . THR A 1 126 ? 9.511 4.818 -10.752 1.00 78.81 126 THR A O 1
ATOM 1007 N N . HIS A 1 127 ? 10.140 6.363 -9.239 1.00 78.94 127 HIS A N 1
ATOM 1008 C CA . HIS A 1 127 ? 10.527 7.394 -10.206 1.00 78.94 127 HIS A CA 1
ATOM 1009 C C . HIS A 1 127 ? 12.038 7.438 -10.474 1.00 78.94 127 HIS A C 1
ATOM 1011 O O . HIS A 1 127 ? 12.471 8.167 -11.366 1.00 78.94 127 HIS A O 1
ATOM 1017 N N . SER A 1 128 ? 12.854 6.666 -9.744 1.00 79.25 128 SER A N 1
ATOM 1018 C CA . SER A 1 128 ? 14.284 6.573 -10.033 1.00 79.25 128 SER A CA 1
ATOM 1019 C C . SER A 1 128 ? 14.557 5.582 -11.178 1.00 79.25 128 SER A C 1
ATOM 1021 O O . SER A 1 128 ? 13.917 4.526 -11.254 1.00 79.25 128 SER A O 1
ATOM 1023 N N . PRO A 1 129 ? 15.519 5.871 -12.079 1.00 72.56 129 PRO A N 1
ATOM 1024 C CA . PRO A 1 129 ? 15.908 4.940 -13.134 1.00 72.56 129 PRO A CA 1
ATOM 1025 C C . PRO A 1 129 ? 16.297 3.574 -12.553 1.00 72.56 129 PRO A C 1
ATOM 1027 O O . PRO A 1 129 ? 17.191 3.476 -11.715 1.00 72.56 129 PRO A O 1
ATOM 1030 N N . GLY A 1 130 ? 15.595 2.513 -12.964 1.00 72.19 130 GLY A N 1
ATOM 1031 C CA . GLY A 1 130 ? 15.832 1.151 -12.468 1.00 72.19 130 GLY A CA 1
ATOM 1032 C C . GLY A 1 130 ? 15.320 0.865 -11.046 1.00 72.19 130 GLY A C 1
ATOM 1033 O O . GLY A 1 130 ? 15.553 -0.230 -10.537 1.00 72.19 130 GLY A O 1
ATOM 1034 N N . GLY A 1 131 ? 14.604 1.799 -10.410 1.00 82.56 131 GLY A N 1
ATOM 1035 C CA . GLY A 1 131 ? 14.085 1.669 -9.043 1.00 82.56 131 GLY A CA 1
ATOM 1036 C C . GLY A 1 131 ? 12.698 1.026 -8.913 1.00 82.56 131 GLY A C 1
ATOM 1037 O O . GLY A 1 131 ? 12.215 0.834 -7.795 1.00 82.56 131 GLY A O 1
ATOM 1038 N N . TYR A 1 132 ? 12.056 0.634 -10.022 1.00 83.62 132 TYR A N 1
ATOM 1039 C CA . TYR A 1 132 ? 10.694 0.073 -10.029 1.00 83.62 132 TYR A CA 1
ATOM 1040 C C . TYR A 1 132 ? 10.498 -1.080 -9.033 1.00 83.62 132 TYR A C 1
ATOM 1042 O O . TYR A 1 132 ? 9.497 -1.126 -8.314 1.00 83.62 132 TYR A O 1
ATOM 1050 N N . TRP A 1 133 ? 11.471 -1.993 -8.947 1.00 87.62 133 TRP A N 1
ATOM 1051 C CA . TRP A 1 133 ? 11.419 -3.117 -8.012 1.00 87.62 133 TRP A CA 1
ATOM 1052 C C . TRP A 1 133 ? 11.513 -2.654 -6.553 1.00 87.62 133 TRP A C 1
ATOM 1054 O O . TRP A 1 133 ? 10.795 -3.187 -5.713 1.00 87.62 133 TRP A O 1
ATOM 1064 N N . MET A 1 134 ? 12.320 -1.633 -6.241 1.00 89.44 134 MET A N 1
ATOM 1065 C CA . MET A 1 134 ? 12.448 -1.082 -4.884 1.00 89.44 134 MET A CA 1
ATOM 1066 C C . MET A 1 134 ? 11.134 -0.451 -4.421 1.00 89.44 134 MET A C 1
ATOM 1068 O O . MET A 1 134 ? 10.689 -0.689 -3.298 1.00 89.44 134 MET A O 1
ATOM 1072 N N . GLY A 1 135 ? 10.475 0.302 -5.303 1.00 90.44 135 GLY A N 1
ATOM 1073 C CA . GLY A 1 135 ? 9.168 0.886 -5.019 1.00 90.44 135 GLY A CA 1
ATOM 1074 C C . GLY A 1 135 ? 8.107 -0.176 -4.715 1.00 90.44 135 GLY A C 1
ATOM 1075 O O . GLY A 1 135 ? 7.421 -0.103 -3.693 1.00 90.44 135 GLY A O 1
ATOM 1076 N N . LEU A 1 136 ? 8.036 -1.222 -5.545 1.00 91.00 136 LEU A N 1
ATOM 1077 C CA . LEU A 1 136 ? 7.122 -2.346 -5.326 1.00 91.00 136 LEU A CA 1
ATOM 1078 C C . LEU A 1 136 ? 7.449 -3.134 -4.046 1.00 91.00 136 LEU A C 1
ATOM 1080 O O . LEU A 1 136 ? 6.523 -3.492 -3.318 1.00 91.00 136 LEU A O 1
ATOM 1084 N N . VAL A 1 137 ? 8.730 -3.361 -3.717 1.00 94.12 137 VAL A N 1
ATOM 1085 C CA .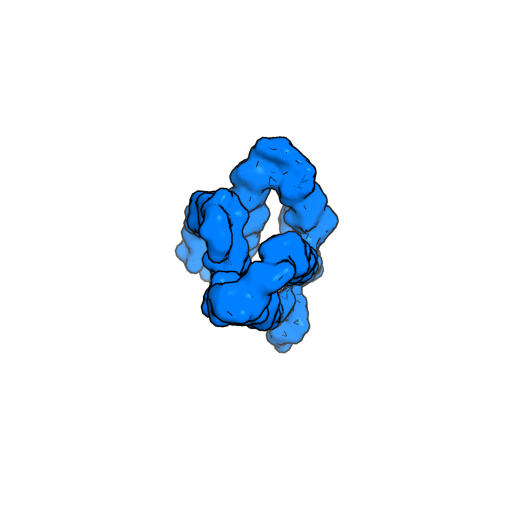 VAL A 1 137 ? 9.139 -3.981 -2.437 1.00 94.12 137 VAL A CA 1
ATOM 1086 C C . VAL A 1 137 ? 8.523 -3.231 -1.267 1.00 94.12 137 VAL A C 1
ATOM 1088 O O . VAL A 1 137 ? 7.944 -3.851 -0.374 1.00 94.12 137 VAL A O 1
ATOM 1091 N N . VAL A 1 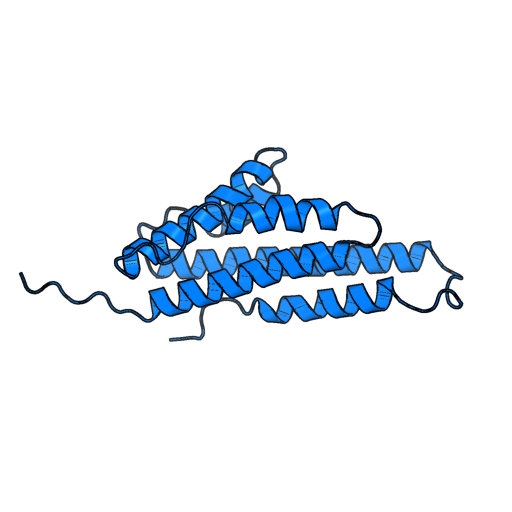138 ? 8.631 -1.904 -1.268 1.00 93.25 138 VAL A N 1
ATOM 1092 C CA . VAL A 1 138 ? 8.119 -1.063 -0.185 1.00 93.25 138 VAL A CA 1
ATOM 1093 C C . VAL A 1 138 ? 6.600 -1.176 -0.098 1.00 93.25 138 VAL A C 1
ATOM 1095 O O . VAL A 1 138 ? 6.067 -1.438 0.981 1.00 93.25 138 VAL A O 1
ATOM 1098 N N . TRP A 1 139 ? 5.902 -1.054 -1.227 1.00 93.62 139 TRP A N 1
ATOM 1099 C CA . TRP A 1 139 ? 4.444 -1.157 -1.282 1.00 93.62 139 TRP A CA 1
ATOM 1100 C C . TRP A 1 139 ? 3.924 -2.505 -0.774 1.00 93.62 139 TRP A C 1
ATOM 1102 O O . TRP A 1 139 ? 3.033 -2.535 0.080 1.00 93.62 139 TRP A O 1
ATOM 1112 N N . PHE A 1 140 ? 4.509 -3.619 -1.224 1.00 95.31 140 PHE A N 1
ATOM 1113 C CA . PHE A 1 140 ? 4.111 -4.950 -0.763 1.00 95.31 140 PHE A CA 1
ATOM 1114 C C . PHE A 1 140 ? 4.494 -5.203 0.694 1.00 95.31 140 PHE A C 1
ATOM 1116 O O . PHE A 1 140 ? 3.718 -5.820 1.419 1.00 95.31 140 PHE A O 1
ATOM 1123 N N . THR A 1 141 ? 5.619 -4.668 1.168 1.00 95.31 141 THR A N 1
ATOM 1124 C CA . THR A 1 141 ? 6.026 -4.794 2.577 1.00 95.31 141 THR A CA 1
ATOM 1125 C C . THR A 1 141 ? 5.072 -4.052 3.512 1.00 95.31 141 THR A C 1
ATOM 1127 O O . THR A 1 141 ? 4.648 -4.611 4.527 1.00 95.31 141 THR A O 1
ATOM 1130 N N . VAL A 1 142 ? 4.654 -2.832 3.152 1.00 94.69 142 VAL A N 1
ATOM 1131 C CA . VAL A 1 142 ? 3.589 -2.119 3.878 1.00 94.69 142 VAL A CA 1
ATOM 1132 C C . VAL A 1 142 ? 2.293 -2.928 3.842 1.00 94.69 142 VAL A C 1
ATOM 1134 O O . VAL A 1 142 ? 1.650 -3.103 4.875 1.00 94.69 142 VAL A O 1
ATOM 1137 N N . GLY A 1 143 ? 1.937 -3.486 2.687 1.00 94.88 143 GLY A N 1
ATOM 1138 C CA . GLY A 1 143 ? 0.783 -4.366 2.533 1.00 94.88 143 GLY A CA 1
ATOM 1139 C C . GLY A 1 143 ? 0.800 -5.584 3.463 1.00 94.88 143 GLY A C 1
ATOM 1140 O O . GLY A 1 143 ? -0.177 -5.831 4.169 1.00 94.88 143 GLY A O 1
ATOM 1141 N N . VAL A 1 144 ? 1.924 -6.305 3.537 1.00 95.69 144 VAL A N 1
ATOM 1142 C CA . VAL A 1 144 ? 2.136 -7.436 4.460 1.00 95.69 144 VAL A CA 1
ATOM 1143 C C . VAL A 1 144 ? 1.986 -6.990 5.916 1.00 95.69 144 VAL A C 1
ATOM 1145 O O . VAL A 1 144 ? 1.308 -7.660 6.700 1.00 95.69 144 VAL A O 1
ATOM 1148 N N . TYR A 1 145 ? 2.573 -5.848 6.284 1.00 95.31 145 TYR A N 1
ATOM 1149 C CA . TYR A 1 145 ? 2.439 -5.283 7.626 1.00 95.31 145 TYR A CA 1
ATOM 1150 C C . TYR A 1 145 ? 0.971 -5.005 7.983 1.00 95.31 145 TYR A C 1
ATOM 1152 O O . TYR A 1 145 ? 0.493 -5.453 9.031 1.00 95.31 145 TYR A O 1
ATOM 1160 N N . LEU A 1 146 ? 0.241 -4.318 7.099 1.00 94.56 146 LEU A N 1
ATOM 1161 C CA . LEU A 1 146 ? -1.175 -4.003 7.286 1.00 94.56 146 LEU A CA 1
ATOM 1162 C C . LEU A 1 146 ? -2.015 -5.279 7.377 1.00 94.56 146 LEU A C 1
ATOM 1164 O O . LEU A 1 146 ? -2.807 -5.427 8.305 1.00 94.56 146 LEU A O 1
ATOM 1168 N N . ALA A 1 147 ? -1.792 -6.235 6.474 1.00 94.38 147 ALA A N 1
ATOM 1169 C CA . ALA A 1 147 ? -2.485 -7.518 6.458 1.00 94.38 147 ALA A CA 1
ATOM 1170 C C . ALA A 1 147 ? -2.314 -8.290 7.764 1.00 94.38 147 ALA A C 1
ATOM 1172 O O . ALA A 1 147 ? -3.286 -8.832 8.288 1.00 94.38 147 ALA A O 1
ATOM 1173 N N . ARG A 1 148 ? -1.100 -8.305 8.325 1.00 93.31 148 ARG A N 1
ATOM 1174 C CA . ARG A 1 148 ? -0.829 -8.953 9.610 1.00 93.31 148 ARG A CA 1
ATOM 1175 C C . ARG A 1 148 ? -1.609 -8.289 10.743 1.00 93.31 148 ARG A C 1
ATOM 1177 O O . ARG A 1 148 ? -2.226 -8.987 11.542 1.00 93.31 148 ARG A O 1
ATOM 1184 N N . LYS A 1 149 ? -1.608 -6.955 10.808 1.00 92.75 149 LYS A N 1
ATOM 1185 C CA . LYS A 1 149 ? -2.334 -6.196 11.842 1.00 92.75 149 LYS A CA 1
ATOM 1186 C C . LYS A 1 149 ? -3.847 -6.373 11.733 1.00 92.75 149 LYS A C 1
ATOM 1188 O O . LYS A 1 149 ? -4.493 -6.624 12.744 1.00 92.75 149 LYS A O 1
ATOM 1193 N N . VAL A 1 150 ? -4.385 -6.319 10.517 1.00 92.50 150 VAL A N 1
ATOM 1194 C CA . VAL A 1 150 ? -5.804 -6.571 10.241 1.00 92.50 150 VAL A CA 1
ATOM 1195 C C . VAL A 1 150 ? -6.184 -8.001 10.606 1.00 92.50 150 VAL A C 1
ATOM 1197 O O . VAL A 1 150 ? -7.173 -8.197 11.297 1.00 92.50 150 VAL A O 1
ATOM 1200 N N . SER A 1 151 ? -5.384 -8.998 10.224 1.00 92.19 151 SER A N 1
ATOM 1201 C CA . SER A 1 151 ? -5.668 -10.405 10.547 1.00 92.19 151 SER A CA 1
ATOM 1202 C C . SER A 1 151 ? -5.743 -10.646 12.056 1.00 92.19 151 SER A C 1
ATOM 1204 O O . SER A 1 151 ? -6.626 -11.363 12.513 1.00 92.19 151 SER A O 1
ATOM 1206 N N . ILE A 1 152 ? -4.854 -10.014 12.831 1.00 90.56 152 ILE A N 1
ATOM 1207 C CA . ILE A 1 152 ? -4.896 -10.059 14.300 1.00 90.56 152 ILE A CA 1
ATOM 1208 C C . ILE A 1 152 ? -6.183 -9.404 14.816 1.00 90.56 152 ILE A C 1
ATOM 1210 O O . ILE A 1 152 ? -6.890 -10.018 15.605 1.00 90.56 152 ILE A O 1
ATOM 1214 N N . ALA A 1 153 ? -6.513 -8.199 14.340 1.00 90.31 153 ALA A N 1
ATOM 1215 C CA . ALA A 1 153 ? -7.716 -7.479 14.760 1.00 90.31 153 ALA A CA 1
ATOM 1216 C C . ALA A 1 153 ? -9.014 -8.242 14.435 1.00 90.31 153 ALA A C 1
ATOM 1218 O O . ALA A 1 153 ? -9.949 -8.239 15.230 1.00 90.31 153 ALA A O 1
ATOM 1219 N N . LEU A 1 154 ? -9.067 -8.925 13.289 1.00 89.62 154 LEU A N 1
ATOM 1220 C CA . LEU A 1 154 ? -10.207 -9.750 12.883 1.00 89.62 154 LEU A CA 1
ATOM 1221 C C . LEU A 1 154 ? -10.360 -11.020 13.731 1.00 89.62 154 LEU A C 1
ATOM 1223 O O . LEU A 1 154 ? -11.478 -11.500 13.886 1.00 89.62 154 LEU A O 1
ATOM 1227 N N . ALA A 1 155 ? -9.260 -11.568 14.256 1.00 88.25 155 ALA A N 1
ATOM 1228 C CA . ALA A 1 155 ? -9.281 -12.766 15.094 1.00 88.25 155 ALA A CA 1
ATOM 1229 C C . ALA A 1 155 ? -9.759 -12.490 16.528 1.00 88.25 155 ALA A C 1
ATOM 1231 O O . ALA A 1 155 ? -10.266 -13.394 17.186 1.00 88.25 155 ALA A O 1
ATOM 1232 N N . THR A 1 156 ? -9.622 -11.255 17.009 1.00 83.38 156 THR A N 1
ATOM 1233 C CA . THR A 1 156 ? -10.232 -10.807 18.265 1.00 83.38 156 THR A CA 1
ATOM 1234 C C . THR A 1 156 ? -11.747 -10.664 18.095 1.00 83.38 156 THR A C 1
ATOM 1236 O O . THR A 1 156 ? -12.232 -9.811 17.341 1.00 83.38 156 THR A O 1
ATOM 1239 N N . ILE A 1 157 ? -12.486 -11.530 18.792 1.00 62.69 157 ILE A N 1
ATOM 1240 C CA . ILE A 1 157 ? -13.920 -11.383 19.059 1.00 62.69 157 ILE A CA 1
ATOM 1241 C C . ILE A 1 157 ? -14.044 -10.285 20.130 1.00 62.69 157 ILE A C 1
ATOM 1243 O O . ILE A 1 157 ? -13.318 -10.372 21.122 1.00 62.69 157 ILE A O 1
ATOM 1247 N N . PRO A 1 158 ? -14.889 -9.252 19.951 1.00 58.94 158 PRO A N 1
ATOM 1248 C CA . PRO A 1 158 ? -15.165 -8.301 21.025 1.00 58.94 158 PRO A CA 1
ATOM 1249 C C . PRO A 1 158 ? -15.687 -9.079 22.236 1.00 58.94 158 PRO A C 1
ATOM 1251 O O . PRO A 1 158 ? -16.604 -9.888 22.077 1.00 58.94 158 PRO A O 1
ATOM 1254 N N . SER A 1 159 ? -15.098 -8.885 23.419 1.00 49.22 159 SER A N 1
ATOM 1255 C CA . SER A 1 159 ? -15.711 -9.404 24.643 1.00 49.22 159 SER A CA 1
ATOM 1256 C C . SER A 1 159 ? -17.120 -8.811 24.722 1.00 49.22 159 SER A C 1
ATOM 1258 O O . SER A 1 159 ? -17.253 -7.604 24.520 1.00 49.22 159 SER A O 1
ATOM 1260 N N . PRO A 1 160 ? -18.180 -9.603 24.959 1.00 47.25 160 PRO A N 1
ATOM 1261 C CA . PRO A 1 160 ? -19.437 -9.011 25.367 1.00 47.25 160 PRO A CA 1
ATOM 1262 C C . PRO A 1 160 ? -19.149 -8.316 26.693 1.00 47.25 160 PRO A C 1
ATOM 1264 O O . PRO A 1 160 ? -18.748 -8.972 27.656 1.00 47.25 160 PRO A O 1
ATOM 1267 N N . ASP A 1 161 ? -19.256 -6.992 26.703 1.00 57.31 161 ASP A N 1
ATOM 1268 C CA . ASP A 1 161 ? -19.165 -6.201 27.919 1.00 57.31 161 ASP A CA 1
ATOM 1269 C C . ASP A 1 161 ? -20.176 -6.773 28.921 1.00 57.31 161 ASP A C 1
ATOM 1271 O O . ASP A 1 161 ? -21.388 -6.763 28.691 1.00 57.31 161 ASP A O 1
ATOM 1275 N N . THR A 1 162 ? -19.675 -7.343 30.017 1.00 45.00 162 THR A N 1
ATOM 1276 C CA . THR A 1 162 ? -20.474 -7.563 31.219 1.00 45.00 162 THR A CA 1
ATOM 1277 C C . THR A 1 162 ? -20.830 -6.183 31.751 1.00 45.00 162 THR A C 1
ATOM 1279 O O . THR A 1 162 ? -19.949 -5.481 32.255 1.00 45.00 162 THR A O 1
ATOM 1282 N N . GLY A 1 163 ? -22.086 -5.790 31.530 1.00 41.50 163 GLY A N 1
ATOM 1283 C CA . GLY A 1 163 ? -22.692 -4.590 32.106 1.00 41.50 163 GLY A CA 1
ATOM 1284 C C . GLY A 1 163 ? -22.795 -4.628 33.622 1.00 41.50 163 GLY A C 1
ATOM 1285 O O . GLY A 1 163 ? -22.584 -5.710 34.219 1.00 41.50 163 GLY A O 1
#